Protein AF-A0A439V392-F1 (afdb_monomer_lite)

Sequence (70 aa):
TGPFLARQIQAGVFQKLDKSKLPNLKNMWPEVMARLAQYDPGNEYAVNYMWGTTGIGYNVDKVKAALGDM

Structure (mmCIF, N/CA/C/O backbone):
data_AF-A0A439V392-F1
#
_entry.id   AF-A0A439V392-F1
#
loop_
_atom_site.group_PDB
_atom_site.id
_atom_site.type_symbol
_atom_site.label_atom_id
_atom_site.label_alt_id
_atom_site.label_comp_id
_atom_site.label_asym_id
_atom_site.label_entity_id
_atom_site.label_seq_id
_atom_site.pdbx_PDB_ins_code
_atom_site.Cartn_x
_atom_site.Cartn_y
_atom_site.Cartn_z
_atom_site.occupancy
_atom_site.B_iso_or_equiv
_atom_site.auth_seq_id
_atom_site.auth_comp_id
_atom_site.auth_asym_id
_atom_site.auth_atom_id
_atom_site.pdbx_PDB_model_num
ATOM 1 N N . THR A 1 1 ? -6.787 -2.192 -5.130 1.00 77.50 1 THR A N 1
ATOM 2 C CA . THR A 1 1 ? -6.116 -0.869 -5.114 1.00 77.50 1 THR A CA 1
ATOM 3 C C . THR A 1 1 ? -6.883 0.069 -4.191 1.00 77.50 1 THR A C 1
ATOM 5 O O . THR A 1 1 ? -8.039 -0.223 -3.900 1.00 77.50 1 THR A O 1
ATOM 8 N N . GLY A 1 2 ? -6.277 1.163 -3.712 1.00 86.62 2 GLY A N 1
ATOM 9 C CA . GLY A 1 2 ? -6.898 2.070 -2.723 1.00 86.62 2 GLY A CA 1
ATOM 10 C C . GLY A 1 2 ? -8.327 2.533 -3.066 1.00 86.62 2 GLY A C 1
ATOM 11 O O . GLY A 1 2 ? -9.231 2.320 -2.262 1.00 86.62 2 GLY A O 1
ATOM 12 N N . PRO A 1 3 ? -8.596 3.046 -4.283 1.00 90.75 3 PRO A N 1
ATOM 13 C CA . PRO A 1 3 ? -9.938 3.509 -4.657 1.00 90.75 3 PRO A CA 1
ATOM 14 C C . PRO A 1 3 ? -11.024 2.422 -4.652 1.00 90.75 3 PRO A C 1
ATOM 16 O O . PRO A 1 3 ? -12.197 2.719 -4.440 1.00 90.75 3 PRO A O 1
ATOM 19 N N . PHE A 1 4 ? -10.656 1.162 -4.899 1.00 94.25 4 PHE A N 1
ATOM 20 C CA . PHE A 1 4 ? -11.603 0.044 -4.847 1.00 94.25 4 PHE A CA 1
ATOM 21 C C . PHE A 1 4 ? -11.974 -0.293 -3.403 1.00 94.25 4 PHE A C 1
ATOM 23 O O . PHE A 1 4 ? -13.155 -0.469 -3.114 1.00 94.25 4 PHE A O 1
ATOM 30 N N . LEU A 1 5 ? -10.982 -0.307 -2.506 1.00 95.44 5 LEU A N 1
ATOM 31 C CA . LEU A 1 5 ? -11.192 -0.525 -1.075 1.00 95.44 5 LEU A CA 1
ATOM 32 C C . LEU A 1 5 ? -12.180 0.501 -0.501 1.00 95.44 5 LEU A C 1
ATOM 34 O O . LEU A 1 5 ? -13.157 0.102 0.122 1.00 95.44 5 LEU A O 1
ATOM 38 N N . ALA A 1 6 ? -11.985 1.796 -0.771 1.00 95.38 6 ALA A N 1
ATOM 39 C CA . ALA A 1 6 ? -12.856 2.855 -0.248 1.00 95.38 6 ALA A CA 1
ATOM 40 C C . ALA A 1 6 ? -14.337 2.652 -0.626 1.00 95.38 6 ALA A C 1
ATOM 42 O O . ALA A 1 6 ? -15.224 2.757 0.220 1.00 95.38 6 ALA A O 1
ATOM 43 N N . ARG A 1 7 ? -14.614 2.295 -1.889 1.00 96.69 7 ARG A N 1
ATOM 44 C CA . ARG A 1 7 ? -15.983 2.011 -2.363 1.00 96.69 7 ARG A CA 1
ATOM 45 C C . ARG A 1 7 ? -16.579 0.768 -1.706 1.00 96.69 7 ARG A C 1
ATOM 47 O O . ARG A 1 7 ? -17.764 0.743 -1.399 1.00 96.69 7 ARG A O 1
ATOM 54 N N . GLN A 1 8 ? -15.770 -0.264 -1.494 1.00 96.62 8 GLN A N 1
ATOM 55 C CA . GLN A 1 8 ? -16.209 -1.508 -0.863 1.00 96.62 8 GLN A CA 1
ATOM 56 C C . GLN A 1 8 ? -16.489 -1.324 0.637 1.00 96.62 8 GLN A C 1
ATOM 58 O O . GLN A 1 8 ? -17.477 -1.858 1.134 1.00 96.62 8 GLN A O 1
ATOM 63 N N . ILE A 1 9 ? -15.695 -0.506 1.338 1.00 95.94 9 ILE A N 1
ATOM 64 C CA . ILE A 1 9 ? -15.992 -0.094 2.719 1.00 95.94 9 ILE A CA 1
ATOM 65 C C . ILE A 1 9 ? -17.351 0.617 2.773 1.00 95.94 9 ILE A C 1
ATOM 67 O O . ILE A 1 9 ? -18.190 0.260 3.594 1.00 95.94 9 ILE A O 1
ATOM 71 N N . GLN A 1 10 ? -17.611 1.561 1.860 1.00 95.06 10 GLN A N 1
ATOM 72 C CA . GLN A 1 10 ? -18.911 2.246 1.775 1.00 95.06 10 GLN A CA 1
ATOM 73 C C . GLN A 1 10 ? -20.072 1.292 1.468 1.00 95.06 10 GLN A C 1
ATOM 75 O O . GLN A 1 10 ? -21.167 1.471 1.990 1.00 95.06 10 GLN A O 1
ATOM 80 N N . ALA A 1 11 ? -19.834 0.263 0.654 1.00 97.06 11 ALA A N 1
ATOM 81 C CA . ALA A 1 11 ? -20.815 -0.779 0.365 1.00 97.06 11 ALA A CA 1
ATOM 82 C C . ALA A 1 11 ? -21.032 -1.766 1.532 1.00 97.06 11 ALA A C 1
ATOM 84 O O . ALA A 1 11 ? -21.877 -2.651 1.422 1.00 97.06 11 ALA A O 1
ATOM 85 N N . GLY A 1 12 ? -20.281 -1.645 2.635 1.00 96.25 12 GLY A N 1
ATOM 86 C CA . GLY A 1 12 ? -20.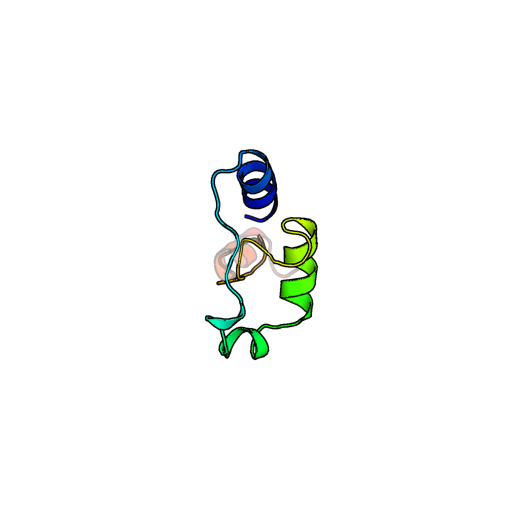464 -2.455 3.841 1.00 96.25 12 GLY A CA 1
ATOM 87 C C . GLY A 1 12 ? -20.027 -3.914 3.704 1.00 96.25 12 GLY A C 1
ATOM 88 O O . GLY A 1 12 ? -20.444 -4.752 4.498 1.00 96.25 12 GLY A O 1
ATOM 89 N N . VAL A 1 13 ? -19.197 -4.246 2.709 1.00 97.19 13 VAL A N 1
ATOM 90 C CA . VAL A 1 13 ? -18.813 -5.648 2.442 1.00 97.19 13 VAL A CA 1
ATOM 91 C C . VAL A 1 13 ? -17.676 -6.156 3.337 1.00 97.19 13 VAL A C 1
ATOM 93 O O . VAL A 1 13 ? -17.330 -7.335 3.278 1.00 97.19 13 VAL A O 1
ATOM 96 N N . PHE A 1 14 ? -17.082 -5.287 4.160 1.00 96.94 14 PHE A N 1
ATOM 97 C CA . PHE A 1 14 ? -15.981 -5.623 5.062 1.00 96.94 14 PHE A CA 1
ATOM 98 C C . PHE A 1 14 ? -16.350 -5.394 6.527 1.00 96.94 14 PHE A C 1
ATOM 100 O O . PHE A 1 14 ? -17.038 -4.437 6.874 1.00 96.94 14 PHE A O 1
ATOM 107 N N . GLN A 1 15 ? -15.822 -6.253 7.396 1.00 97.38 15 GLN A N 1
ATOM 108 C CA . GLN A 1 15 ? -15.849 -6.062 8.845 1.00 97.38 15 GLN A CA 1
ATOM 109 C C . GLN A 1 15 ? -14.640 -5.239 9.309 1.00 97.38 15 GLN A C 1
ATOM 111 O O . GLN A 1 15 ? -13.582 -5.286 8.677 1.00 97.38 15 GLN A O 1
ATOM 116 N N . LYS A 1 16 ? -14.774 -4.538 10.440 1.00 97.75 16 LYS A N 1
ATOM 117 C CA . LYS A 1 16 ? -13.635 -3.880 11.092 1.00 97.75 16 LYS A CA 1
ATOM 118 C C . LYS A 1 16 ? -12.635 -4.910 11.618 1.00 97.75 16 LYS A C 1
ATOM 120 O O . LYS A 1 16 ? -13.013 -5.958 12.139 1.00 97.75 16 LYS A O 1
ATOM 125 N N . LEU A 1 17 ? -11.357 -4.573 11.526 1.00 97.50 17 LEU A N 1
ATOM 126 C CA . LEU A 1 17 ? -10.254 -5.340 12.076 1.00 97.50 17 LEU A CA 1
ATOM 127 C C . LEU A 1 17 ? -10.162 -5.133 13.587 1.00 97.50 17 LEU A C 1
ATOM 129 O O . LEU A 1 17 ? -10.013 -4.014 14.082 1.00 97.50 17 LEU A O 1
ATOM 133 N N . ASP A 1 18 ? -10.150 -6.237 14.324 1.00 97.75 18 ASP A N 1
ATOM 134 C CA . ASP A 1 18 ? -9.774 -6.238 15.732 1.00 97.75 18 ASP A CA 1
ATOM 135 C C . ASP A 1 18 ? -8.246 -6.135 15.855 1.00 97.75 18 ASP A C 1
ATOM 137 O O . ASP A 1 18 ? -7.516 -7.127 15.776 1.00 97.75 18 ASP A O 1
ATOM 141 N N . LYS A 1 19 ? -7.749 -4.907 16.040 1.00 95.75 19 LYS A N 1
ATOM 142 C CA . LYS A 1 19 ? -6.307 -4.626 16.116 1.00 95.75 19 LYS A CA 1
ATOM 143 C C . LYS A 1 19 ? -5.621 -5.287 17.312 1.00 95.75 19 LYS A C 1
ATOM 145 O O . LYS A 1 19 ? -4.410 -5.488 17.255 1.00 95.75 19 LYS A O 1
ATOM 150 N N . SER A 1 20 ? -6.361 -5.683 18.353 1.00 97.56 20 SER A N 1
ATOM 151 C CA . SER A 1 20 ? -5.782 -6.412 19.492 1.00 97.56 20 SER A CA 1
ATOM 152 C C . S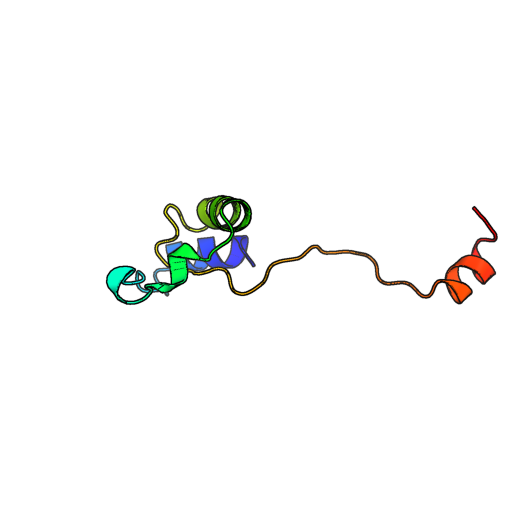ER A 1 20 ? -5.240 -7.789 19.084 1.00 97.56 20 SER A C 1
ATOM 154 O O . SER A 1 20 ? -4.277 -8.280 19.668 1.00 97.56 20 SER A O 1
ATOM 156 N N . LYS A 1 21 ? -5.794 -8.374 18.013 1.00 97.88 21 LYS A N 1
ATOM 157 C CA . LYS A 1 21 ? -5.373 -9.661 17.441 1.00 97.88 21 LYS A CA 1
ATOM 158 C C . LYS A 1 21 ? -4.243 -9.535 16.421 1.00 97.88 21 LYS A C 1
ATOM 160 O O . LYS A 1 21 ? -3.795 -10.541 15.878 1.00 97.88 21 LYS A O 1
ATOM 165 N N . LEU A 1 22 ? -3.770 -8.317 16.154 1.00 96.88 22 LEU A N 1
ATOM 166 C CA . LEU A 1 22 ? -2.759 -8.023 15.139 1.00 96.88 22 LEU A CA 1
ATOM 167 C C . LEU A 1 22 ? -1.519 -7.358 15.771 1.00 96.88 22 LEU A C 1
ATOM 169 O O . LEU A 1 22 ? -1.164 -6.233 15.411 1.00 96.88 22 LEU A O 1
ATOM 173 N N . PRO A 1 23 ? -0.803 -8.042 16.687 1.00 97.12 23 PRO A N 1
ATOM 174 C CA . PRO A 1 23 ? 0.319 -7.456 17.432 1.00 97.12 23 PRO A CA 1
ATOM 175 C C . PRO A 1 23 ? 1.483 -7.006 16.535 1.00 97.12 23 PRO A C 1
ATOM 177 O O . PRO A 1 23 ? 2.289 -6.159 16.921 1.00 97.12 23 PRO A O 1
ATOM 180 N N . ASN A 1 24 ? 1.565 -7.548 15.318 1.00 97.31 24 ASN A N 1
ATOM 181 C CA . ASN A 1 24 ? 2.594 -7.214 14.337 1.00 97.31 24 ASN A CA 1
ATOM 182 C C . ASN A 1 24 ? 2.297 -5.938 13.535 1.00 97.31 24 ASN A C 1
ATOM 184 O O . ASN A 1 24 ? 3.155 -5.517 12.763 1.00 97.31 24 ASN A O 1
ATOM 188 N N . LEU A 1 25 ? 1.151 -5.272 13.744 1.00 95.81 25 LEU A N 1
ATOM 189 C CA . LEU A 1 25 ? 0.874 -3.974 13.108 1.00 95.81 25 LEU A CA 1
ATOM 190 C C . LEU A 1 25 ? 1.906 -2.900 13.466 1.00 95.81 25 LEU A C 1
ATOM 192 O O . LEU A 1 25 ? 2.119 -1.977 12.686 1.00 95.81 25 LEU A O 1
ATOM 196 N N . LYS A 1 26 ? 2.602 -3.053 14.597 1.00 95.81 26 LYS A N 1
ATOM 197 C CA . LYS A 1 26 ? 3.733 -2.197 14.980 1.00 95.81 26 LYS A CA 1
ATOM 198 C C . LYS A 1 26 ? 4.890 -2.197 13.968 1.00 95.81 26 LYS A C 1
ATOM 200 O O . LYS A 1 26 ? 5.687 -1.271 13.978 1.00 95.81 26 LYS A O 1
ATOM 205 N N . ASN A 1 27 ? 4.987 -3.221 13.115 1.00 97.00 27 ASN A N 1
ATOM 206 C CA . ASN A 1 27 ? 6.051 -3.357 12.115 1.00 97.00 27 ASN A CA 1
ATOM 207 C C . ASN A 1 27 ? 5.698 -2.682 1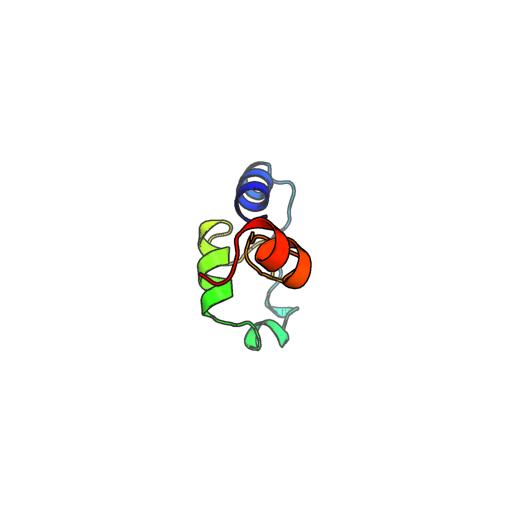0.778 1.00 97.00 27 ASN A C 1
ATOM 209 O O . ASN A 1 27 ? 6.498 -2.711 9.845 1.00 97.00 27 ASN A O 1
ATOM 213 N N . MET A 1 28 ? 4.493 -2.122 10.649 1.00 95.62 28 MET A N 1
ATOM 214 C CA . MET A 1 28 ? 4.060 -1.481 9.413 1.00 95.62 28 MET A CA 1
ATOM 215 C C . MET A 1 28 ? 4.806 -0.169 9.185 1.00 95.62 28 MET A C 1
ATOM 217 O O . MET A 1 28 ? 4.994 0.616 10.109 1.00 95.62 28 MET A O 1
ATOM 221 N N . TRP A 1 29 ? 5.166 0.107 7.931 1.00 96.12 29 TRP A N 1
ATOM 222 C CA . TRP A 1 29 ? 5.799 1.370 7.556 1.00 96.12 29 TRP A CA 1
ATOM 223 C C . TRP A 1 29 ? 4.798 2.537 7.675 1.00 96.12 29 TRP A C 1
ATOM 225 O O . TRP A 1 29 ? 3.785 2.530 6.961 1.00 96.12 29 TRP A O 1
ATOM 235 N N . PRO A 1 30 ? 5.062 3.557 8.524 1.00 95.06 30 PRO A N 1
ATOM 236 C CA . PRO A 1 30 ? 4.106 4.642 8.759 1.00 95.06 30 PRO A CA 1
ATOM 237 C C . PRO A 1 30 ? 3.646 5.394 7.505 1.00 95.06 30 PRO A C 1
ATOM 239 O O . PRO A 1 30 ? 2.466 5.716 7.392 1.00 95.06 30 PRO A O 1
ATOM 242 N N . GLU A 1 31 ? 4.527 5.628 6.529 1.00 95.81 31 GLU A N 1
ATOM 243 C CA . GLU A 1 31 ? 4.171 6.369 5.309 1.00 95.81 31 GLU A CA 1
ATOM 244 C C . GLU A 1 31 ? 3.154 5.622 4.441 1.00 95.81 31 GLU A C 1
ATOM 246 O O . GLU A 1 31 ? 2.196 6.210 3.933 1.00 95.81 31 GLU A O 1
ATOM 251 N N . VAL A 1 32 ? 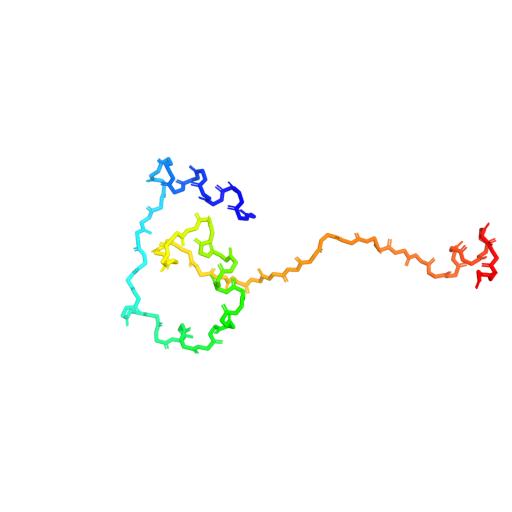3.330 4.308 4.286 1.00 95.25 32 VAL A N 1
ATOM 252 C CA . VAL A 1 32 ? 2.401 3.471 3.517 1.00 95.25 32 VAL A CA 1
ATOM 253 C C . VAL A 1 32 ? 1.056 3.382 4.237 1.00 95.25 32 VAL A C 1
ATOM 255 O O . VAL A 1 32 ? 0.006 3.453 3.596 1.00 95.25 32 VAL A O 1
ATOM 258 N N . MET A 1 33 ? 1.074 3.300 5.569 1.00 95.12 33 MET A N 1
ATOM 259 C CA . MET A 1 33 ? -0.144 3.299 6.379 1.00 95.12 33 MET A CA 1
ATOM 260 C C . MET A 1 33 ? -0.895 4.630 6.298 1.00 95.12 33 MET A C 1
ATOM 262 O O . MET A 1 33 ? -2.116 4.607 6.173 1.00 95.12 33 MET A O 1
ATOM 266 N N . ALA A 1 34 ? -0.195 5.768 6.283 1.00 95.56 34 ALA A N 1
ATOM 267 C CA . ALA A 1 34 ? -0.805 7.086 6.102 1.00 95.56 34 ALA A CA 1
ATOM 268 C C . ALA A 1 34 ? -1.466 7.239 4.721 1.00 95.56 34 ALA A C 1
ATOM 270 O O . ALA A 1 34 ? -2.552 7.804 4.609 1.00 95.56 34 ALA A O 1
ATOM 271 N N . ARG A 1 35 ? -0.856 6.687 3.662 1.00 95.44 35 ARG A N 1
ATOM 272 C CA . ARG A 1 35 ? -1.476 6.640 2.325 1.00 95.44 35 ARG A CA 1
ATOM 273 C C . ARG A 1 35 ? -2.713 5.745 2.297 1.00 95.44 35 ARG A C 1
ATOM 275 O O . ARG A 1 35 ? -3.707 6.110 1.677 1.00 95.44 35 ARG A O 1
ATOM 282 N N . LEU A 1 36 ? -2.672 4.590 2.967 1.00 95.81 36 LEU A N 1
ATOM 283 C CA . LEU A 1 36 ? -3.840 3.715 3.110 1.00 95.81 36 LEU A CA 1
ATOM 284 C C . LEU A 1 36 ? -4.987 4.427 3.847 1.00 95.81 36 LEU A C 1
ATOM 286 O O . LEU A 1 36 ? -6.137 4.298 3.428 1.00 95.81 36 LEU A O 1
ATOM 290 N N . ALA A 1 37 ? -4.671 5.241 4.859 1.00 96.62 37 ALA A N 1
ATOM 291 C CA . ALA A 1 37 ? -5.651 5.964 5.668 1.00 96.62 37 ALA A CA 1
ATOM 292 C C . ALA A 1 37 ? -6.533 6.939 4.866 1.00 96.62 37 ALA A C 1
ATOM 294 O O . ALA A 1 37 ? -7.626 7.286 5.301 1.00 96.62 37 ALA A O 1
ATOM 295 N N . GLN A 1 38 ? -6.089 7.366 3.678 1.00 96.38 38 GLN A N 1
ATOM 296 C CA . GLN A 1 38 ? -6.900 8.188 2.772 1.00 96.38 38 GLN A CA 1
ATOM 297 C C . GLN A 1 38 ? -8.105 7.429 2.194 1.00 96.38 38 GLN A C 1
ATOM 299 O O . GLN A 1 38 ? -9.088 8.048 1.795 1.00 96.38 38 GLN A O 1
ATOM 304 N N . TYR A 1 39 ? -8.024 6.099 2.130 1.00 96.38 39 TYR A N 1
ATOM 305 C CA . TYR A 1 39 ? -9.071 5.222 1.596 1.00 96.38 39 TYR A CA 1
ATOM 306 C C . TYR A 1 39 ? -9.832 4.477 2.697 1.00 96.38 39 TYR A C 1
ATOM 308 O O . TYR A 1 39 ? -10.983 4.099 2.497 1.00 96.38 39 TYR A O 1
ATOM 316 N N . ASP A 1 40 ? -9.178 4.264 3.837 1.00 97.38 40 ASP A N 1
ATOM 317 C CA . ASP A 1 40 ? -9.698 3.599 5.029 1.00 97.38 40 ASP A CA 1
AT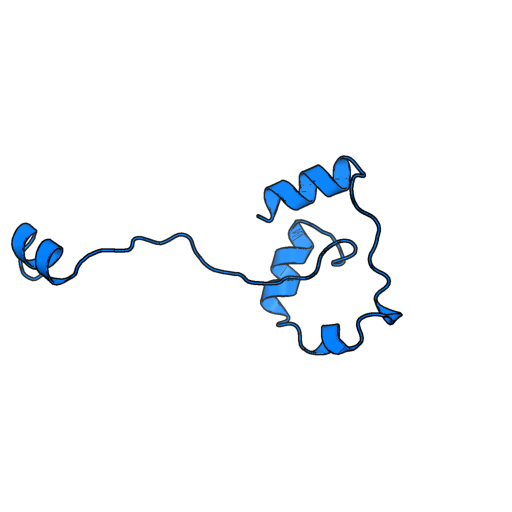OM 318 C C . ASP A 1 40 ? -9.295 4.425 6.266 1.00 97.38 40 ASP A C 1
ATOM 320 O O . ASP A 1 40 ? -8.232 4.173 6.840 1.00 97.38 40 ASP A O 1
ATOM 324 N N . PRO A 1 41 ? -10.070 5.461 6.646 1.00 96.06 41 PRO A N 1
ATOM 325 C CA . PRO A 1 41 ? -9.719 6.345 7.754 1.00 96.06 41 PRO A CA 1
ATOM 326 C C . PRO A 1 41 ? -9.469 5.579 9.053 1.00 96.06 41 PRO A C 1
ATOM 328 O O . PRO A 1 41 ? -10.326 4.853 9.542 1.00 96.06 41 PRO A O 1
ATOM 331 N N . GLY A 1 42 ? -8.275 5.751 9.624 1.00 94.69 42 GLY A N 1
ATOM 332 C CA . GLY A 1 42 ? -7.856 5.024 10.824 1.00 94.69 42 GLY A CA 1
ATOM 333 C C . GLY A 1 42 ? -7.402 3.584 10.563 1.00 94.69 42 GLY A C 1
ATOM 334 O O . GLY A 1 42 ? -7.051 2.891 11.521 1.00 94.69 42 GLY A O 1
ATOM 335 N N . ASN A 1 43 ? -7.350 3.142 9.304 1.00 96.56 43 ASN A N 1
ATOM 336 C CA . ASN A 1 43 ? -6.966 1.800 8.866 1.00 96.56 43 ASN A CA 1
ATOM 337 C C . ASN A 1 43 ? -7.784 0.754 9.639 1.00 96.56 43 ASN A C 1
ATOM 339 O O . ASN A 1 43 ? -7.230 -0.077 10.368 1.00 96.56 43 ASN A O 1
ATOM 343 N N . GLU A 1 44 ? -9.108 0.916 9.612 1.00 97.44 44 GLU A N 1
ATOM 344 C CA . GLU A 1 44 ? -10.057 0.131 10.396 1.00 97.44 44 GLU A CA 1
ATOM 345 C C . GLU A 1 44 ? -10.422 -1.187 9.717 1.00 97.44 44 GLU A C 1
ATOM 347 O O . GLU A 1 44 ? -10.800 -2.124 10.413 1.00 97.44 44 GLU A O 1
ATOM 352 N N . TYR A 1 45 ? -10.311 -1.284 8.393 1.00 97.75 45 TYR A N 1
ATOM 353 C CA . TYR A 1 45 ? -10.798 -2.422 7.609 1.00 97.75 45 TYR A CA 1
ATOM 354 C C . TYR A 1 45 ? -9.677 -3.162 6.870 1.00 97.75 45 TYR A C 1
ATOM 356 O O . TYR A 1 45 ? -9.830 -4.343 6.561 1.00 97.75 45 TYR A O 1
ATOM 364 N N . ALA A 1 46 ? -8.544 -2.510 6.595 1.00 96.50 46 ALA A N 1
ATOM 365 C CA . ALA A 1 46 ? -7.465 -3.082 5.796 1.00 96.50 46 ALA A CA 1
ATOM 366 C C . ALA A 1 46 ? -6.072 -2.953 6.433 1.00 96.50 46 ALA A C 1
ATOM 368 O O . ALA A 1 46 ? -5.742 -1.990 7.125 1.00 96.50 46 ALA A O 1
ATOM 369 N N . VAL A 1 47 ? -5.208 -3.916 6.100 1.00 95.19 47 VAL A N 1
ATOM 370 C CA . VAL A 1 47 ? -3.758 -3.867 6.340 1.00 95.19 47 VAL A CA 1
ATOM 371 C C . VAL A 1 47 ? -3.056 -3.861 4.989 1.00 95.19 47 VAL A C 1
ATOM 373 O O . VAL A 1 47 ? -3.423 -4.621 4.091 1.00 95.19 47 VAL A O 1
ATOM 376 N N . ASN A 1 48 ? -2.046 -3.006 4.821 1.00 94.06 48 ASN A N 1
ATOM 377 C CA . ASN A 1 48 ? -1.245 -3.037 3.604 1.00 94.06 48 ASN A CA 1
ATOM 378 C C . ASN A 1 48 ? -0.451 -4.353 3.532 1.00 94.06 48 ASN A C 1
ATOM 380 O O . ASN A 1 48 ? 0.302 -4.663 4.449 1.00 94.06 48 ASN A O 1
ATOM 384 N N . TYR A 1 49 ? -0.616 -5.103 2.440 1.00 94.31 49 TYR A N 1
ATOM 385 C CA . TYR A 1 49 ? 0.185 -6.299 2.162 1.00 94.31 49 TYR A CA 1
ATOM 386 C C . TYR A 1 49 ? 1.434 -5.955 1.343 1.00 94.31 49 TYR A C 1
ATOM 388 O O . TYR A 1 49 ? 2.555 -6.211 1.765 1.00 94.31 49 TYR A O 1
ATOM 396 N N . MET A 1 50 ? 1.233 -5.335 0.179 1.00 94.38 50 MET A N 1
ATOM 397 C CA . MET A 1 50 ? 2.295 -4.828 -0.686 1.00 94.38 50 MET A CA 1
ATOM 398 C C . MET A 1 50 ? 1.886 -3.476 -1.268 1.00 94.38 50 MET A C 1
ATOM 400 O O . MET A 1 50 ? 0.702 -3.122 -1.317 1.00 94.38 50 MET A O 1
ATOM 404 N N . TRP A 1 51 ? 2.870 -2.714 -1.727 1.00 93.69 51 TRP A N 1
ATOM 405 C CA . TRP A 1 51 ? 2.666 -1.469 -2.452 1.00 93.69 51 TRP A CA 1
ATOM 406 C C . TRP A 1 51 ? 3.716 -1.349 -3.558 1.00 93.69 51 TRP A C 1
ATOM 408 O O . TRP A 1 51 ? 4.738 -2.032 -3.537 1.00 93.69 51 TRP A O 1
ATOM 418 N N . GLY A 1 52 ? 3.451 -0.491 -4.534 1.00 92.94 52 GLY A N 1
ATOM 419 C CA . GLY A 1 52 ? 4.362 -0.244 -5.640 1.00 92.94 52 GLY A CA 1
ATOM 420 C C . GLY A 1 52 ? 3.834 0.860 -6.538 1.00 92.94 52 GLY A C 1
ATOM 421 O O . GLY A 1 52 ? 2.836 1.515 -6.226 1.00 92.94 52 GLY A O 1
ATOM 422 N N . THR A 1 53 ? 4.507 1.056 -7.660 1.00 93.44 53 THR A N 1
ATOM 423 C CA . THR A 1 53 ? 4.151 2.055 -8.665 1.00 93.44 53 THR A CA 1
ATOM 424 C C . THR A 1 53 ? 3.748 1.376 -9.966 1.00 93.44 53 THR A C 1
ATOM 426 O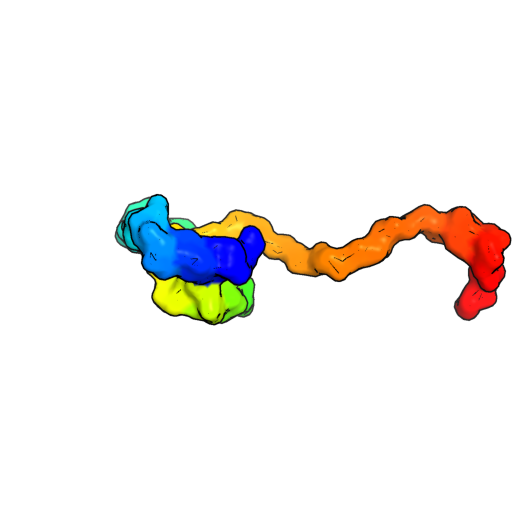 O . THR A 1 53 ? 4.139 0.247 -10.258 1.00 93.44 53 THR A O 1
ATOM 429 N N . THR A 1 54 ? 2.936 2.067 -10.763 1.00 95.00 54 THR A N 1
ATOM 430 C CA . THR A 1 54 ? 2.786 1.719 -12.178 1.00 95.00 54 THR A CA 1
ATOM 431 C C . THR A 1 54 ? 3.938 2.372 -12.928 1.00 95.00 54 THR A C 1
ATOM 433 O O . THR A 1 54 ? 4.084 3.591 -12.878 1.00 95.00 54 THR A O 1
ATOM 436 N N . GLY A 1 55 ? 4.771 1.561 -13.571 1.00 96.69 55 GLY A N 1
ATOM 437 C CA . GLY A 1 55 ? 5.924 2.014 -14.343 1.00 96.69 55 GLY A CA 1
ATOM 438 C C . GLY A 1 55 ? 5.968 1.370 -15.723 1.00 96.69 55 GLY A C 1
ATOM 439 O O . GLY A 1 55 ? 5.077 0.609 -16.099 1.00 96.69 55 GLY A O 1
ATOM 440 N N . ILE A 1 56 ? 7.027 1.672 -16.470 1.00 96.56 56 ILE A N 1
ATOM 441 C CA . ILE A 1 56 ? 7.267 1.120 -17.804 1.00 96.56 56 ILE A CA 1
ATOM 442 C C . ILE A 1 56 ? 8.428 0.133 -17.699 1.00 96.56 56 ILE A C 1
ATOM 444 O O . ILE A 1 56 ? 9.563 0.529 -17.442 1.00 96.56 56 ILE A O 1
ATOM 448 N N . GLY A 1 57 ? 8.146 -1.153 -17.902 1.00 96.88 57 GLY A N 1
ATOM 449 C CA . GLY A 1 57 ? 9.185 -2.157 -18.117 1.00 96.88 57 GLY A CA 1
ATOM 450 C C . GLY A 1 57 ? 9.598 -2.166 -19.587 1.00 96.88 57 GLY A C 1
ATOM 451 O O . GLY A 1 57 ? 8.738 -2.275 -20.458 1.00 96.88 57 GLY A O 1
ATOM 452 N N . TYR A 1 58 ? 10.895 -2.058 -19.872 1.00 95.81 58 TYR A N 1
ATOM 453 C CA . TYR A 1 58 ? 11.418 -2.089 -21.239 1.00 95.81 58 TYR A CA 1
ATOM 454 C C . TYR A 1 58 ? 12.710 -2.905 -21.338 1.00 95.81 58 TYR A C 1
ATOM 456 O O . TYR A 1 58 ? 13.414 -3.119 -20.353 1.00 95.81 58 TYR A O 1
ATOM 464 N N . ASN A 1 59 ? 13.015 -3.370 -22.551 1.00 97.12 59 ASN A N 1
ATOM 465 C CA . ASN A 1 59 ? 14.274 -4.038 -22.860 1.00 97.12 59 ASN A CA 1
ATOM 466 C C . ASN A 1 59 ? 15.314 -2.983 -23.262 1.00 97.12 59 ASN A C 1
ATOM 468 O O . ASN A 1 59 ? 15.130 -2.299 -24.269 1.00 97.12 59 ASN A O 1
ATOM 472 N N . VAL A 1 60 ? 16.386 -2.866 -22.475 1.00 95.75 60 VAL A N 1
ATOM 473 C CA . VAL A 1 60 ? 17.422 -1.837 -22.656 1.00 95.75 60 VAL A CA 1
ATOM 474 C C . VAL A 1 60 ? 18.061 -1.916 -24.043 1.00 95.75 60 VAL A C 1
ATOM 476 O O . VAL A 1 60 ? 18.147 -0.895 -24.721 1.00 95.75 60 VAL A O 1
ATOM 479 N N . ASP A 1 61 ? 18.430 -3.113 -24.503 1.00 96.38 61 ASP A N 1
ATOM 480 C CA . ASP A 1 61 ? 19.112 -3.302 -25.789 1.00 96.38 61 ASP A CA 1
ATOM 481 C C . ASP A 1 61 ? 18.213 -2.934 -26.971 1.00 96.38 61 ASP A C 1
ATOM 483 O O . ASP A 1 61 ? 18.639 -2.244 -27.894 1.00 96.38 61 ASP A O 1
ATOM 487 N N . LYS A 1 62 ? 16.937 -3.341 -26.933 1.00 96.31 62 LYS A N 1
ATOM 488 C CA . LYS A 1 62 ? 15.970 -3.011 -27.991 1.00 96.31 62 LYS A CA 1
ATOM 489 C C . LYS A 1 62 ? 15.660 -1.521 -28.042 1.00 96.31 62 LYS A C 1
ATOM 491 O O . LYS A 1 62 ? 15.495 -0.980 -29.130 1.00 96.31 62 LYS A O 1
ATOM 496 N N . VAL A 1 63 ? 15.573 -0.867 -26.884 1.00 96.12 63 VAL A N 1
ATOM 497 C CA . VAL A 1 63 ? 15.341 0.579 -26.827 1.00 96.12 63 VAL A CA 1
ATOM 498 C C . VAL A 1 63 ? 16.554 1.336 -27.367 1.00 96.12 63 VAL A C 1
ATOM 500 O O . VAL A 1 63 ? 16.372 2.202 -28.217 1.00 96.12 63 VAL A O 1
ATOM 503 N N . LYS A 1 64 ? 17.780 0.958 -26.982 1.00 95.62 64 LYS A N 1
ATOM 504 C CA . LYS A 1 64 ? 19.011 1.545 -27.540 1.00 95.62 64 LYS A CA 1
ATOM 505 C C . LYS A 1 64 ? 19.143 1.324 -29.045 1.00 95.62 64 LYS A C 1
ATOM 507 O O . LYS A 1 64 ? 19.476 2.252 -29.768 1.00 95.62 64 LYS A O 1
ATOM 512 N N . ALA A 1 65 ? 18.839 0.125 -29.541 1.00 95.31 65 ALA A N 1
ATOM 513 C CA . ALA A 1 65 ? 18.890 -0.162 -30.975 1.00 95.31 65 ALA A CA 1
ATOM 514 C C . ALA A 1 65 ? 17.893 0.685 -31.788 1.00 95.31 65 ALA A C 1
ATOM 516 O O . ALA A 1 65 ? 18.180 1.041 -32.927 1.00 95.31 65 ALA A O 1
ATOM 517 N N . ALA A 1 66 ? 16.727 1.000 -31.214 1.00 95.06 66 ALA A N 1
ATOM 518 C CA . ALA A 1 66 ? 15.703 1.802 -31.877 1.00 95.06 66 ALA A CA 1
ATOM 519 C C . ALA A 1 66 ? 15.946 3.317 -31.775 1.00 95.06 66 ALA A C 1
ATOM 521 O O . ALA A 1 66 ? 15.596 4.040 -32.704 1.00 95.06 66 ALA A O 1
ATOM 522 N N . LEU A 1 67 ? 16.492 3.799 -30.652 1.00 94.88 67 LEU A N 1
ATOM 523 C CA . LEU A 1 67 ? 16.575 5.232 -30.337 1.00 94.88 67 LEU A CA 1
ATOM 524 C C . LEU A 1 67 ? 18.005 5.803 -30.335 1.00 94.88 67 LEU A C 1
ATOM 526 O O . LEU A 1 67 ? 18.153 7.021 -30.321 1.00 94.88 67 LEU A O 1
ATOM 530 N N . GLY A 1 68 ? 19.041 4.961 -30.376 1.00 85.69 68 GLY A N 1
ATOM 531 C CA . GLY A 1 68 ? 20.436 5.363 -30.171 1.00 85.69 68 GLY A CA 1
ATOM 532 C C . GLY A 1 68 ? 20.786 5.582 -28.693 1.00 85.69 68 GLY A C 1
ATOM 533 O O . GLY A 1 68 ? 19.995 5.271 -27.798 1.00 85.69 68 GLY A O 1
ATOM 534 N N . ASP A 1 69 ? 21.987 6.102 -28.434 1.00 78.94 69 ASP A N 1
ATOM 535 C CA . ASP A 1 69 ? 22.349 6.616 -27.110 1.00 78.94 69 ASP A CA 1
ATOM 536 C C . ASP A 1 69 ? 21.712 8.008 -26.939 1.00 78.94 69 ASP A C 1
ATOM 538 O O . ASP A 1 69 ? 21.942 8.897 -27.761 1.00 78.94 69 ASP A O 1
ATOM 542 N N . MET A 1 70 ? 20.874 8.171 -25.908 1.00 59.69 70 MET A N 1
ATOM 543 C CA . MET A 1 70 ? 20.336 9.475 -25.487 1.00 59.69 70 MET A CA 1
ATOM 544 C C . MET A 1 70 ? 21.351 10.247 -24.652 1.00 59.69 70 MET A C 1
ATOM 546 O O . MET A 1 70 ? 21.995 9.605 -23.789 1.00 59.69 70 MET A O 1
#

Secondary structure (DSSP, 8-state):
-HHHHHHHHHTT-SPPP-GGG-GGGGGS-HHHHHHHHTTSTTS-S--------------HHHHHHHH---

Foldseek 3Di:
DLQVLLVVVVVVVFDFDPCVVVPCLVVDDVVVVVVSCVSVPVCGTDDDPDDDDDDDDDDPVVCCVVPPDD

pLDDT: mean 94.64, std 5.51, range [59.69, 97.88]

Radius of gyration: 18.85 Å; chains: 1; bounding box: 43×19×51 Å